Protein AF-A0A4Q3Z0Z7-F1 (afdb_monomer_lite)

Structure (mmCIF, N/CA/C/O backbone):
data_AF-A0A4Q3Z0Z7-F1
#
_entry.id   AF-A0A4Q3Z0Z7-F1
#
loop_
_atom_site.group_PDB
_atom_site.id
_atom_site.type_symbol
_atom_site.label_atom_id
_atom_site.label_alt_id
_atom_site.label_comp_id
_atom_site.label_asym_id
_atom_site.label_entity_id
_atom_site.label_seq_id
_atom_site.pdbx_PDB_ins_code
_atom_site.Cartn_x
_atom_site.Cartn_y
_atom_site.Cartn_z
_atom_site.occupancy
_atom_site.B_iso_or_equiv
_atom_site.auth_seq_id
_atom_site.auth_comp_id
_atom_site.auth_asym_id
_atom_site.auth_atom_id
_atom_site.pdbx_PDB_model_num
ATOM 1 N 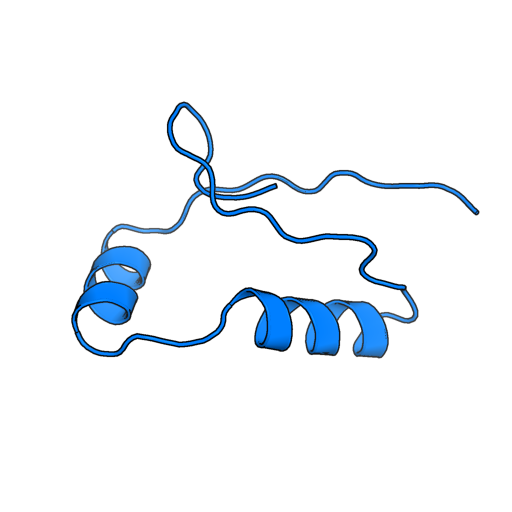N . MET A 1 1 ? -15.902 4.687 14.054 1.00 78.69 1 MET A N 1
ATOM 2 C CA . MET A 1 1 ? -14.436 4.683 14.249 1.00 78.69 1 MET A CA 1
ATOM 3 C C . MET A 1 1 ? -13.819 5.672 13.275 1.00 78.69 1 MET A C 1
ATOM 5 O O . MET A 1 1 ? -14.404 5.846 12.208 1.00 78.69 1 MET A O 1
ATOM 9 N N . PRO A 1 2 ? -12.722 6.358 13.630 1.00 90.06 2 PRO A N 1
ATOM 10 C CA . PRO A 1 2 ? -12.007 7.197 12.673 1.00 90.06 2 PRO A CA 1
ATOM 11 C C . PRO A 1 2 ? -11.557 6.347 11.480 1.00 90.06 2 PRO A C 1
ATOM 13 O O . PRO A 1 2 ? -11.130 5.208 11.657 1.00 90.06 2 PRO A O 1
ATOM 16 N N . ARG A 1 3 ? -11.696 6.898 10.274 1.00 94.75 3 ARG A N 1
ATOM 17 C CA . ARG A 1 3 ? -11.244 6.268 9.032 1.00 94.75 3 ARG A CA 1
ATOM 18 C C . ARG A 1 3 ? -10.029 7.021 8.532 1.00 94.75 3 ARG A C 1
ATOM 20 O O . ARG A 1 3 ? -10.031 8.251 8.514 1.00 94.75 3 ARG A O 1
ATOM 27 N N . PHE A 1 4 ? -9.016 6.273 8.131 1.00 94.81 4 PHE A N 1
ATOM 28 C CA . PHE A 1 4 ? -7.766 6.813 7.623 1.00 94.81 4 PHE A CA 1
ATOM 29 C C . PHE A 1 4 ? -7.576 6.337 6.191 1.00 94.81 4 PHE A C 1
ATOM 31 O O . PHE A 1 4 ? -7.920 5.205 5.860 1.00 94.81 4 PHE A O 1
ATOM 38 N N . ILE A 1 5 ? -7.039 7.220 5.358 1.00 95.31 5 ILE A N 1
ATOM 39 C CA . ILE A 1 5 ? -6.630 6.912 3.992 1.00 95.31 5 ILE A CA 1
ATOM 40 C C . ILE A 1 5 ? -5.108 6.971 3.980 1.00 95.31 5 ILE A C 1
ATOM 42 O O . ILE A 1 5 ? -4.534 7.973 4.412 1.00 95.31 5 ILE A O 1
ATOM 46 N N . ILE A 1 6 ? -4.466 5.899 3.519 1.00 94.31 6 ILE A N 1
ATOM 47 C CA . ILE A 1 6 ? -3.009 5.795 3.452 1.00 94.31 6 ILE A CA 1
ATOM 48 C C . ILE A 1 6 ? -2.631 5.619 1.992 1.00 94.31 6 ILE A C 1
ATOM 50 O O . ILE A 1 6 ? -2.963 4.614 1.381 1.00 94.31 6 ILE A O 1
ATOM 54 N N . THR A 1 7 ? -1.896 6.583 1.453 1.00 96.19 7 THR A N 1
ATOM 55 C CA . THR A 1 7 ? -1.379 6.516 0.087 1.00 96.19 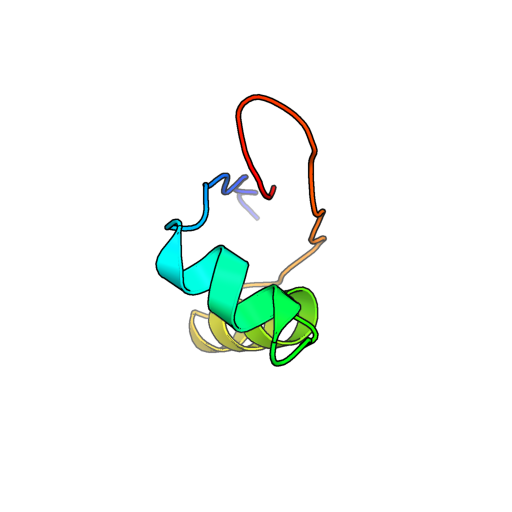7 THR A CA 1
ATOM 56 C C . THR A 1 7 ? 0.132 6.401 0.092 1.00 96.19 7 THR A C 1
ATOM 58 O O . THR A 1 7 ? 0.792 6.982 0.957 1.00 96.19 7 THR A O 1
ATOM 61 N N . GLY A 1 8 ? 0.702 5.743 -0.911 1.00 95.06 8 GLY A N 1
ATOM 62 C CA . GLY A 1 8 ? 2.150 5.690 -1.059 1.00 95.06 8 GLY A CA 1
ATOM 63 C C . GLY A 1 8 ? 2.611 5.282 -2.448 1.00 95.06 8 GLY A C 1
ATOM 64 O O . GLY A 1 8 ? 1.814 4.913 -3.309 1.00 95.06 8 GLY A O 1
ATOM 65 N N . ASN A 1 9 ? 3.925 5.355 -2.644 1.00 95.69 9 ASN A N 1
ATOM 66 C CA . ASN A 1 9 ? 4.610 4.861 -3.830 1.00 95.69 9 ASN A CA 1
ATOM 67 C C . ASN A 1 9 ? 5.643 3.811 -3.431 1.00 95.69 9 ASN A C 1
ATOM 69 O O . ASN A 1 9 ? 6.265 3.888 -2.366 1.00 95.69 9 ASN A O 1
ATOM 73 N N . TYR A 1 10 ? 5.847 2.842 -4.307 1.00 93.38 10 TYR A N 1
ATOM 74 C CA . TYR A 1 10 ? 6.915 1.875 -4.194 1.00 93.38 10 TYR A CA 1
ATOM 75 C C . TYR A 1 10 ? 8.241 2.494 -4.629 1.00 93.38 10 TYR A C 1
ATOM 77 O O . TYR A 1 10 ? 8.319 3.357 -5.502 1.00 93.38 10 TYR A O 1
ATOM 85 N N . THR A 1 11 ? 9.328 2.002 -4.042 1.00 95.81 11 THR A N 1
ATOM 86 C CA . THR A 1 11 ? 10.654 2.249 -4.605 1.00 95.81 11 THR A CA 1
ATOM 87 C C . THR A 1 11 ? 10.808 1.479 -5.916 1.00 95.81 11 THR A C 1
ATOM 89 O O . THR A 1 11 ? 10.167 0.446 -6.125 1.00 95.81 11 THR A O 1
ATOM 92 N N . GLU A 1 12 ? 11.725 1.918 -6.778 1.00 95.75 12 GLU A N 1
ATOM 93 C CA . GLU A 1 12 ? 12.028 1.215 -8.032 1.00 95.75 12 GLU A CA 1
ATOM 94 C C . GLU A 1 12 ? 12.395 -0.262 -7.792 1.00 95.75 12 GLU A C 1
ATOM 96 O O . GLU A 1 12 ? 11.949 -1.152 -8.516 1.00 95.75 12 GLU A O 1
ATOM 101 N N . ALA A 1 13 ? 13.169 -0.543 -6.739 1.00 97.31 13 ALA A N 1
ATOM 102 C CA . ALA A 1 13 ? 13.542 -1.904 -6.364 1.00 97.31 13 ALA A CA 1
ATOM 103 C C . ALA A 1 13 ? 12.322 -2.749 -5.961 1.00 97.31 13 ALA A C 1
ATOM 105 O O . ALA A 1 13 ? 12.217 -3.905 -6.372 1.00 97.31 13 ALA A O 1
ATOM 106 N N . ALA A 1 14 ? 11.382 -2.177 -5.202 1.00 93.62 14 ALA A N 1
ATOM 107 C CA . ALA A 1 14 ? 10.152 -2.863 -4.820 1.00 93.62 14 ALA A CA 1
ATOM 108 C C . ALA A 1 14 ? 9.260 -3.148 -6.039 1.00 93.62 14 ALA A C 1
ATOM 110 O O . ALA A 1 14 ? 8.736 -4.257 -6.157 1.00 93.62 14 ALA A O 1
ATOM 111 N N . ALA A 1 15 ? 9.152 -2.199 -6.975 1.00 92.19 15 ALA A N 1
ATOM 112 C CA . ALA A 1 15 ? 8.422 -2.386 -8.226 1.00 92.19 15 ALA A CA 1
ATOM 113 C C . ALA A 1 15 ? 9.048 -3.493 -9.095 1.00 92.19 15 ALA A C 1
ATOM 115 O O . ALA A 1 15 ? 8.349 -4.399 -9.545 1.00 92.19 15 ALA A O 1
ATOM 116 N N . LYS A 1 16 ? 10.378 -3.498 -9.266 1.00 95.31 16 LYS A N 1
ATOM 117 C CA . LYS A 1 16 ? 11.086 -4.579 -9.979 1.00 95.31 16 LYS A CA 1
ATOM 118 C C . LYS A 1 16 ? 10.900 -5.935 -9.301 1.00 95.31 16 LYS A C 1
ATOM 120 O O . LYS A 1 16 ? 10.651 -6.926 -9.981 1.00 95.31 16 LYS A O 1
ATOM 125 N N . GLY A 1 17 ? 10.981 -5.977 -7.972 1.00 96.12 17 GLY A N 1
ATOM 126 C CA . GLY A 1 17 ? 10.736 -7.191 -7.195 1.00 96.12 17 GLY A CA 1
ATOM 127 C C . GLY A 1 17 ? 9.315 -7.724 -7.381 1.00 96.12 17 GLY A C 1
ATOM 128 O O . GLY A 1 17 ? 9.140 -8.922 -7.562 1.00 96.12 17 GLY A O 1
ATOM 129 N N . MET A 1 18 ? 8.317 -6.837 -7.415 1.00 93.06 18 MET A N 1
ATOM 130 C CA . MET A 1 18 ? 6.922 -7.182 -7.713 1.00 93.06 18 MET A CA 1
ATOM 131 C C . MET A 1 18 ? 6.740 -7.776 -9.110 1.00 93.06 18 MET A C 1
ATOM 133 O O . MET A 1 18 ? 5.982 -8.727 -9.270 1.00 93.06 18 MET A O 1
ATOM 137 N N . LEU A 1 19 ? 7.432 -7.237 -10.115 1.00 92.88 19 LEU A N 1
ATOM 138 C CA . LEU A 1 19 ? 7.374 -7.765 -11.480 1.00 92.88 19 LEU A CA 1
ATOM 139 C C . LEU A 1 19 ? 8.030 -9.147 -11.587 1.00 92.88 19 LEU A C 1
ATOM 141 O O . LEU A 1 19 ? 7.504 -10.022 -12.267 1.00 92.88 19 LEU A O 1
ATOM 145 N N . ALA A 1 20 ? 9.167 -9.346 -10.917 1.00 97.81 20 ALA A N 1
ATOM 146 C CA . ALA A 1 20 ? 9.881 -10.621 -10.923 1.00 97.81 20 ALA A CA 1
ATOM 147 C C . ALA A 1 20 ? 9.161 -11.706 -10.102 1.00 97.81 20 ALA A C 1
ATOM 149 O O . ALA A 1 20 ? 9.147 -12.875 -10.487 1.00 97.81 20 ALA A O 1
ATOM 150 N N . HIS A 1 21 ? 8.558 -11.315 -8.977 1.00 96.69 21 HIS A N 1
ATOM 151 C CA . HIS A 1 21 ? 7.877 -12.198 -8.034 1.00 96.69 21 HIS A CA 1
ATOM 152 C C . HIS A 1 21 ? 6.549 -11.571 -7.582 1.00 96.69 21 HIS A C 1
ATOM 154 O O . HIS A 1 21 ? 6.489 -10.941 -6.519 1.00 96.69 21 HIS A O 1
ATOM 160 N N . PRO A 1 22 ? 5.479 -11.735 -8.377 1.00 93.88 22 PRO A N 1
ATOM 161 C CA . PRO A 1 22 ? 4.173 -11.185 -8.044 1.00 93.88 22 PRO A CA 1
ATOM 162 C C . PRO A 1 22 ? 3.647 -11.729 -6.715 1.00 93.88 22 PRO A C 1
ATOM 164 O O . PRO A 1 22 ? 3.795 -12.914 -6.409 1.00 93.88 22 PRO A O 1
ATOM 167 N N . SER A 1 23 ? 3.002 -10.867 -5.931 1.00 92.56 23 SER A N 1
ATOM 168 C CA . SER A 1 23 ? 2.346 -11.247 -4.681 1.00 92.56 23 SER A CA 1
ATOM 169 C C . SER A 1 23 ? 1.105 -10.405 -4.412 1.00 92.56 23 SER A C 1
ATOM 171 O O . SER A 1 23 ? 0.966 -9.289 -4.920 1.00 92.56 23 SER A O 1
ATOM 173 N N . ASP A 1 24 ? 0.200 -10.942 -3.592 1.00 94.25 24 ASP A N 1
ATOM 174 C CA . ASP A 1 24 ? -0.969 -10.210 -3.114 1.00 94.25 24 ASP A CA 1
ATOM 175 C C . ASP A 1 24 ? -0.558 -9.214 -2.018 1.00 94.25 24 ASP A C 1
ATOM 177 O O . ASP A 1 24 ? -0.385 -9.549 -0.842 1.00 94.25 24 ASP A O 1
ATOM 181 N N . ARG A 1 25 ? -0.371 -7.959 -2.429 1.00 92.25 25 ARG A N 1
ATOM 182 C CA . ARG A 1 25 ? -0.017 -6.861 -1.523 1.00 92.25 25 ARG A CA 1
ATOM 183 C C . ARG A 1 25 ? -1.182 -6.409 -0.652 1.00 92.25 25 ARG A C 1
ATOM 185 O O . ARG A 1 25 ? -0.925 -5.903 0.441 1.00 92.25 25 ARG A O 1
ATOM 192 N N . GLY A 1 26 ? -2.421 -6.622 -1.090 1.00 94.88 26 GLY A N 1
ATOM 193 C CA . GLY A 1 26 ? -3.606 -6.330 -0.293 1.00 94.88 26 GLY A CA 1
ATOM 194 C C . GLY A 1 26 ? -3.651 -7.244 0.926 1.00 94.88 26 GLY A C 1
ATOM 195 O O . GLY A 1 26 ? -3.691 -6.756 2.050 1.00 94.88 26 GLY A O 1
ATOM 196 N N . ALA A 1 27 ? -3.515 -8.556 0.724 1.00 96.12 27 ALA A N 1
ATOM 197 C CA . ALA A 1 27 ? -3.488 -9.528 1.818 1.00 96.12 27 ALA A CA 1
ATOM 198 C C . ALA A 1 27 ? -2.360 -9.247 2.828 1.00 96.12 27 ALA A C 1
ATOM 200 O O . ALA A 1 27 ? -2.589 -9.246 4.039 1.00 96.12 27 ALA A O 1
ATOM 201 N N . ALA A 1 28 ? -1.153 -8.941 2.337 1.00 94.94 28 ALA A N 1
ATOM 202 C CA . ALA A 1 28 ? -0.025 -8.584 3.198 1.00 94.94 28 ALA A CA 1
ATOM 203 C C . ALA A 1 28 ? -0.288 -7.301 4.010 1.00 94.94 28 ALA A C 1
ATOM 205 O O . ALA A 1 28 ? 0.002 -7.258 5.204 1.00 94.94 28 ALA A O 1
ATOM 206 N N . THR A 1 29 ? -0.863 -6.269 3.384 1.00 95.31 29 THR A N 1
ATOM 207 C CA . THR A 1 29 ? -1.238 -5.015 4.062 1.00 95.31 29 THR A CA 1
ATOM 208 C C . THR A 1 29 ? -2.345 -5.243 5.091 1.00 95.31 29 THR A C 1
ATOM 210 O O . THR A 1 29 ? -2.268 -4.713 6.196 1.00 95.31 29 THR A O 1
ATOM 213 N N . GLY A 1 30 ? -3.332 -6.081 4.770 1.00 96.75 30 GLY A N 1
ATOM 214 C CA . GLY A 1 30 ? -4.423 -6.444 5.672 1.00 96.75 30 GLY A CA 1
ATOM 215 C C . GLY A 1 30 ? -3.914 -7.063 6.967 1.00 96.75 30 GLY A C 1
ATOM 216 O O . GLY A 1 30 ? -4.240 -6.571 8.043 1.00 96.75 30 GLY A O 1
ATOM 217 N N . ALA A 1 31 ? -3.024 -8.055 6.867 1.00 97.56 31 ALA A N 1
ATOM 218 C CA . ALA A 1 31 ? -2.412 -8.686 8.035 1.00 97.56 31 ALA A CA 1
ATOM 219 C C . ALA A 1 31 ? -1.635 -7.685 8.913 1.00 97.56 31 ALA A C 1
ATOM 221 O O . ALA A 1 31 ? -1.659 -7.783 10.140 1.00 97.56 31 ALA A O 1
ATOM 222 N N . LEU A 1 32 ? -0.969 -6.694 8.305 1.00 96.00 32 LEU A N 1
ATOM 223 C CA . LEU A 1 32 ? -0.287 -5.625 9.044 1.00 96.00 32 LEU A CA 1
ATOM 224 C C . LEU A 1 32 ? -1.275 -4.702 9.769 1.00 96.00 32 LEU A C 1
ATOM 226 O O . LEU A 1 32 ? -1.040 -4.345 10.923 1.00 96.00 32 LEU A O 1
ATOM 230 N N . ILE A 1 33 ? -2.374 -4.323 9.112 1.00 96.12 33 ILE A N 1
ATOM 231 C CA . ILE A 1 33 ? -3.409 -3.474 9.714 1.00 96.12 33 ILE A CA 1
ATOM 232 C C . ILE A 1 33 ? -4.094 -4.198 10.876 1.00 96.12 33 ILE A C 1
ATOM 234 O O . ILE A 1 33 ? -4.274 -3.602 11.937 1.00 96.12 33 ILE A O 1
ATOM 238 N N . GLU A 1 34 ? -4.420 -5.479 10.714 1.00 97.00 34 GLU A N 1
ATOM 239 C CA . GLU A 1 34 ? -4.994 -6.307 11.779 1.00 97.00 34 GLU A CA 1
ATOM 240 C C . GLU A 1 34 ? -4.037 -6.444 12.967 1.00 97.00 34 GLU A C 1
ATOM 242 O O . GLU A 1 34 ? -4.443 -6.247 14.112 1.00 97.00 34 GLU A O 1
ATOM 247 N N . ALA A 1 35 ? -2.748 -6.692 12.710 1.00 97.94 35 ALA A N 1
ATOM 248 C CA . ALA A 1 35 ? -1.726 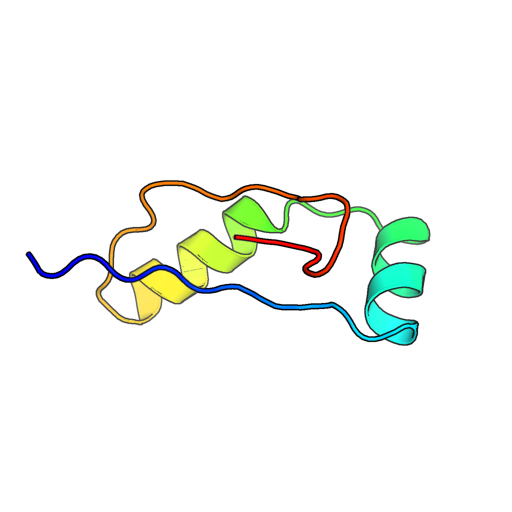-6.742 13.756 1.00 97.94 35 ALA A CA 1
ATOM 249 C C . ALA A 1 35 ? -1.580 -5.408 14.512 1.00 97.94 35 ALA A C 1
ATOM 251 O O . ALA A 1 35 ? -1.227 -5.402 15.691 1.00 97.94 35 ALA A O 1
ATOM 252 N N . ALA A 1 36 ? -1.883 -4.283 13.859 1.00 95.56 36 ALA A N 1
ATOM 253 C CA . ALA A 1 36 ? -1.915 -2.956 14.469 1.00 95.56 36 ALA A CA 1
ATOM 254 C C . ALA A 1 36 ? -3.243 -2.634 15.192 1.00 95.56 36 ALA A C 1
ATOM 256 O O . ALA A 1 36 ? -3.399 -1.532 15.719 1.00 95.56 36 ALA A O 1
ATOM 257 N N . GLY A 1 37 ? -4.203 -3.567 15.230 1.00 96.12 37 GLY A N 1
ATOM 258 C CA . GLY A 1 37 ? -5.517 -3.390 15.859 1.00 96.12 37 GLY A CA 1
ATOM 259 C C . GLY A 1 37 ? -6.535 -2.636 14.998 1.00 96.12 37 GLY A C 1
ATOM 260 O O . GLY A 1 37 ? -7.552 -2.171 15.514 1.00 96.12 37 GLY A O 1
ATOM 261 N N . GLY A 1 38 ? -6.259 -2.479 13.703 1.00 95.19 38 GLY A N 1
ATOM 262 C CA . GLY A 1 38 ? -7.156 -1.854 12.740 1.00 95.19 38 GLY A CA 1
ATOM 263 C C . GLY A 1 38 ? -7.991 -2.861 11.949 1.00 95.19 38 GLY A C 1
ATOM 264 O O . GLY A 1 38 ? -7.898 -4.075 12.115 1.00 95.19 38 GLY A O 1
ATOM 265 N N . THR A 1 39 ? -8.799 -2.337 11.031 1.00 96.12 39 THR A N 1
ATOM 266 C CA . THR A 1 39 ? -9.530 -3.125 10.032 1.00 96.12 39 THR A CA 1
ATOM 267 C C . THR A 1 39 ? -9.290 -2.502 8.665 1.00 96.12 39 THR A C 1
ATOM 269 O O . THR A 1 39 ? -9.538 -1.309 8.484 1.00 96.12 39 THR A O 1
ATOM 272 N N . MET A 1 40 ? -8.785 -3.287 7.711 1.00 96.44 40 MET A N 1
ATOM 273 C CA . MET A 1 40 ? -8.574 -2.816 6.343 1.00 96.44 40 MET A CA 1
ATOM 274 C C . MET A 1 40 ? -9.885 -2.923 5.567 1.00 96.44 40 MET A C 1
ATOM 276 O O . MET A 1 40 ? -10.339 -4.018 5.254 1.00 96.44 40 MET A O 1
ATOM 280 N N . GLU A 1 41 ? -10.505 -1.784 5.269 1.00 96.12 41 GLU A N 1
ATOM 281 C CA . GLU A 1 41 ? -11.778 -1.773 4.541 1.00 96.12 41 GLU A CA 1
ATOM 282 C C . GLU A 1 41 ? -11.605 -2.016 3.039 1.00 96.12 41 GLU A C 1
ATOM 284 O O . GLU A 1 41 ? -12.459 -2.637 2.412 1.00 96.12 41 GLU A O 1
ATOM 289 N N . ALA A 1 42 ? -10.517 -1.512 2.458 1.00 95.94 42 ALA A N 1
ATOM 290 C CA . ALA A 1 42 ? -10.196 -1.684 1.051 1.00 95.94 42 ALA A CA 1
ATOM 291 C C . ALA A 1 42 ? -8.696 -1.476 0.804 1.00 95.94 42 ALA A C 1
ATOM 293 O O . ALA A 1 42 ? -8.016 -0.838 1.605 1.00 95.94 42 ALA A O 1
ATOM 294 N N . PHE A 1 43 ? -8.218 -2.007 -0.320 1.00 96.88 43 PHE A N 1
ATOM 295 C CA . PHE A 1 43 ? -6.883 -1.771 -0.859 1.00 96.88 43 PHE A CA 1
ATOM 296 C C . PHE A 1 43 ? -7.003 -1.609 -2.373 1.00 96.88 43 PHE A C 1
ATOM 298 O O . PHE A 1 43 ? -7.562 -2.486 -3.039 1.00 96.88 43 PHE A O 1
ATOM 305 N N . TYR A 1 44 ? -6.465 -0.523 -2.920 1.00 95.38 44 TYR A N 1
ATOM 306 C CA . TYR A 1 44 ? -6.478 -0.270 -4.354 1.00 95.38 44 TYR A CA 1
ATOM 307 C C . TYR A 1 44 ? -5.066 -0.012 -4.864 1.00 95.38 44 TYR A C 1
ATOM 309 O O . TYR A 1 44 ? -4.370 0.880 -4.388 1.00 95.38 44 TYR A O 1
ATOM 317 N N . ALA A 1 45 ? -4.664 -0.755 -5.894 1.00 93.25 45 ALA A N 1
ATOM 318 C CA . ALA A 1 45 ? -3.532 -0.362 -6.722 1.00 93.25 45 ALA A CA 1
ATOM 319 C C . ALA A 1 45 ? -3.982 0.762 -7.662 1.00 93.25 45 ALA A C 1
ATOM 321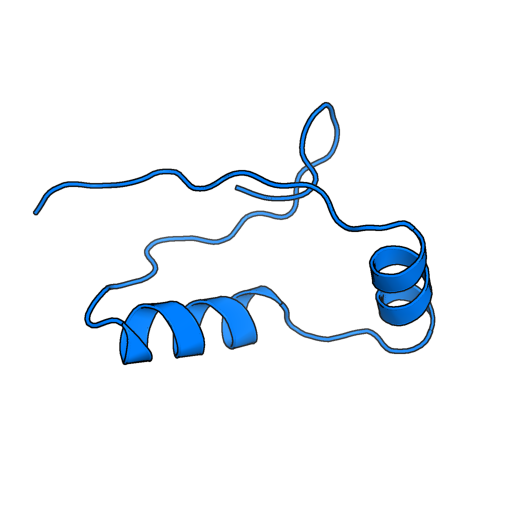 O O . ALA A 1 45 ? -5.004 0.634 -8.344 1.00 93.25 45 ALA A O 1
ATOM 322 N N . THR A 1 46 ? -3.233 1.858 -7.700 1.00 92.56 46 THR A N 1
ATOM 323 C CA . THR A 1 46 ? -3.583 3.048 -8.476 1.00 92.56 46 THR A CA 1
ATOM 324 C C . THR A 1 46 ? -2.546 3.341 -9.548 1.00 92.56 46 THR A C 1
ATOM 326 O O . THR A 1 46 ? -1.379 2.978 -9.443 1.00 92.56 46 THR A O 1
A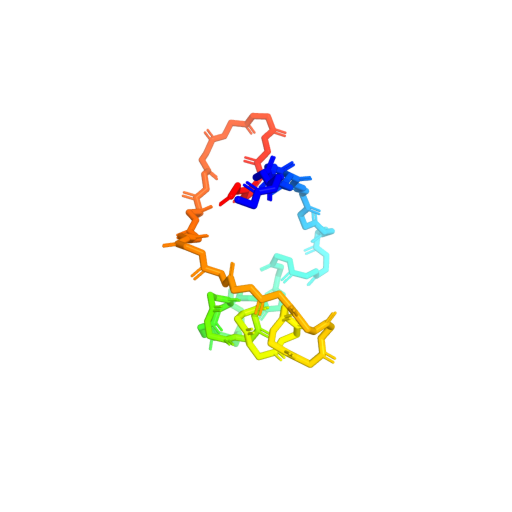TOM 329 N N . THR A 1 47 ? -2.982 4.026 -10.602 1.00 85.50 47 THR A N 1
ATOM 330 C CA . THR A 1 47 ? -2.098 4.651 -11.590 1.00 85.50 47 THR A CA 1
ATOM 331 C C . THR A 1 47 ? -2.167 6.161 -11.413 1.00 85.50 47 THR A C 1
ATOM 333 O O . THR A 1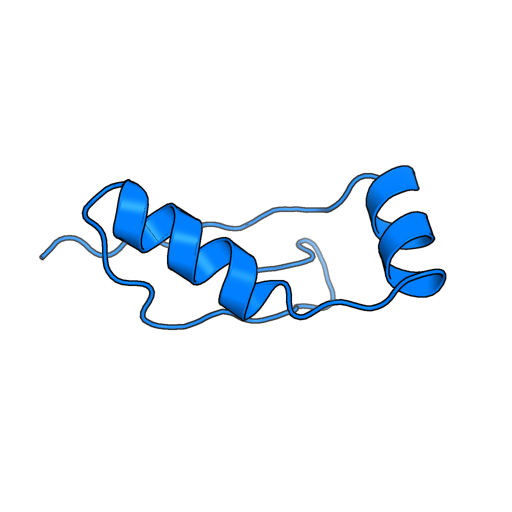 47 ? -3.270 6.701 -11.323 1.00 85.50 47 THR A O 1
ATOM 336 N N . GLY A 1 48 ? -1.030 6.856 -11.409 1.00 88.75 48 GLY A N 1
ATOM 337 C CA . GLY A 1 48 ? -0.993 8.313 -11.278 1.00 88.75 48 GLY A CA 1
ATOM 338 C C . GLY A 1 48 ? 0.047 8.769 -10.253 1.00 88.75 48 GLY A C 1
ATOM 339 O O . GLY A 1 48 ? 1.137 8.206 -10.229 1.00 88.75 48 GLY A O 1
ATOM 340 N N . PRO A 1 49 ? -0.252 9.792 -9.430 1.00 93.44 49 PRO A N 1
ATOM 341 C CA . PRO A 1 49 ? 0.704 10.320 -8.455 1.00 93.44 49 PRO A CA 1
ATOM 342 C C . PRO A 1 49 ? 1.112 9.321 -7.363 1.00 93.44 49 PRO A C 1
ATOM 344 O O . PRO A 1 49 ? 2.220 9.411 -6.844 1.00 93.44 49 PRO A O 1
ATOM 347 N N . THR A 1 50 ? 0.233 8.379 -7.016 1.00 95.62 50 THR A N 1
ATOM 348 C CA . THR A 1 50 ? 0.450 7.351 -5.986 1.00 95.62 50 THR A CA 1
ATOM 349 C C . THR A 1 50 ? 0.250 5.958 -6.575 1.00 95.62 50 THR A C 1
ATOM 351 O O . THR A 1 50 ? -0.541 5.788 -7.507 1.00 95.62 50 THR A O 1
ATOM 354 N N . ASP A 1 51 ? 0.928 4.958 -6.014 1.00 94.25 51 ASP A N 1
ATOM 355 C CA . ASP A 1 51 ? 0.864 3.570 -6.492 1.00 94.25 51 ASP A CA 1
ATOM 356 C C . ASP A 1 51 ? -0.222 2.761 -5.768 1.00 94.25 51 ASP A C 1
ATOM 358 O O . ASP A 1 51 ? -0.706 1.761 -6.301 1.00 94.25 51 ASP A O 1
ATOM 362 N N . PHE A 1 52 ? -0.611 3.178 -4.559 1.00 94.81 52 PHE A N 1
ATOM 363 C CA . PHE A 1 52 ? -1.719 2.578 -3.817 1.00 94.81 52 PHE A CA 1
ATOM 364 C C . PHE A 1 52 ? -2.470 3.583 -2.937 1.00 94.81 52 PHE A C 1
ATOM 366 O O . PHE A 1 52 ? -1.928 4.637 -2.576 1.00 94.81 52 PHE A O 1
ATOM 373 N N . ILE A 1 53 ? -3.702 3.207 -2.579 1.00 94.12 53 ILE A N 1
ATOM 374 C CA . ILE A 1 53 ? -4.594 3.865 -1.610 1.00 94.12 53 ILE A CA 1
ATOM 375 C C . ILE A 1 53 ? -5.425 2.844 -0.825 1.00 94.12 53 ILE A C 1
ATOM 377 O O . ILE A 1 53 ? -5.750 1.773 -1.396 1.00 94.12 53 ILE A O 1
#

Radius of gyration: 12.15 Å; chains: 1; bounding box: 28×22×27 Å

pLDDT: mean 94.46, std 3.11, range [78.69, 97.94]

Foldseek 3Di:
DDDDDDFAADDPVVVVVCVVPPDDPVVVVQVVQVVVVHGDPDKDQDPDPTRID

Sequence (53 aa):
MPRFIITGNYTEAAAKGMLAHPSDRGAATGALIEAAGGTMEAFYATTGPTDFI

Secondary structure (DSSP, 8-state):
-------B---HHHHHHHHHS---HHHHHHHHHHHTT-------B-SSS-SB-